Protein AF-A0A7W1EQG9-F1 (afdb_monomer_lite)

pLDDT: mean 94.76, std 3.15, range [83.88, 98.62]

Secondary structure (DSSP, 8-state):
-EEEEEESGGG-TTSTTTTTEEEEEEEESSTTS--SBSBPPPBTTBEEEPPTT--BSEEEEEETTSS-EEEEEEETTEEEE-S--EEEEETTEEEEEE-GGGGTT-SEEEEEEEEEE--TT--EEE--SSTTSS-SB--SEEE---EEEEESS-SS-TT-GGGEE-

Sequence (166 aa):
TLYLGYSGPDLATNAVDADQKWLFAYIDVDPGASTGAVESVTYRTQHAAMPTGFGAEFYARRKSDGSFSSFEAYANNAWTTAAPISFGQAGTFVELAIPRSVFGTATTIGVVTWMINEKDNFEGTFAGLYATNFTDGYAMTLPLTQYIRVDFESPRAPSDLAYRAP

Radius of gyration: 14.93 Å; chains: 1; bounding box: 40×32×35 Å

Structure (mmCIF, N/CA/C/O backbone):
data_AF-A0A7W1EQG9-F1
#
_entry.id   AF-A0A7W1EQG9-F1
#
loop_
_atom_site.group_PDB
_atom_site.id
_atom_site.type_symbol
_atom_site.label_atom_id
_atom_site.label_alt_id
_atom_site.label_comp_id
_atom_site.label_asym_id
_atom_site.label_entity_id
_atom_site.label_seq_id
_atom_site.pdbx_PDB_ins_code
_atom_site.Cartn_x
_atom_site.Cartn_y
_atom_site.Cartn_z
_atom_site.occupancy
_atom_site.B_iso_or_equiv
_atom_site.auth_seq_id
_atom_site.auth_comp_id
_atom_site.auth_asym_id
_atom_site.auth_atom_id
_atom_site.pdbx_PDB_model_num
ATOM 1 N N . THR A 1 1 ? -8.512 -10.910 10.637 1.00 94.19 1 THR A N 1
ATOM 2 C CA . THR A 1 1 ? -7.306 -10.711 9.814 1.00 94.19 1 THR A CA 1
ATOM 3 C C . THR A 1 1 ? -7.702 -9.919 8.597 1.00 94.19 1 THR A C 1
ATOM 5 O O . THR A 1 1 ? -8.779 -10.180 8.076 1.00 94.19 1 THR A O 1
ATOM 8 N N . LEU A 1 2 ? -6.892 -8.945 8.197 1.00 95.25 2 LEU A N 1
ATOM 9 C CA . LEU A 1 2 ? -7.005 -8.278 6.903 1.00 95.25 2 LEU A CA 1
ATOM 10 C C . LEU A 1 2 ? -6.188 -9.074 5.884 1.00 95.25 2 LEU A C 1
ATOM 12 O O . LEU A 1 2 ? -5.036 -9.403 6.167 1.00 95.25 2 LEU A O 1
ATOM 16 N N . TYR A 1 3 ? -6.777 -9.352 4.725 1.00 95.94 3 TYR A N 1
ATOM 17 C CA . TYR A 1 3 ? -6.084 -9.960 3.594 1.00 95.94 3 TYR A CA 1
ATOM 18 C C . TYR A 1 3 ? -5.979 -8.940 2.465 1.00 95.94 3 TYR A C 1
ATOM 20 O O . TYR A 1 3 ? -6.991 -8.361 2.071 1.00 95.94 3 TYR A O 1
ATOM 28 N N . LEU A 1 4 ? -4.766 -8.725 1.959 1.00 95.44 4 LEU A N 1
ATOM 29 C CA . LEU A 1 4 ? -4.509 -7.902 0.778 1.00 95.44 4 LEU A CA 1
ATOM 30 C C . LEU A 1 4 ? -3.936 -8.803 -0.311 1.00 95.44 4 LEU A C 1
ATOM 32 O O . LEU A 1 4 ? -2.861 -9.374 -0.136 1.00 95.44 4 LEU A O 1
ATOM 36 N N . GLY A 1 5 ? -4.670 -8.946 -1.411 1.00 94.25 5 GLY A N 1
ATOM 37 C CA . GLY A 1 5 ? -4.274 -9.767 -2.551 1.00 94.25 5 GLY A CA 1
ATOM 38 C C . GLY A 1 5 ? -3.843 -8.909 -3.733 1.00 94.25 5 GLY A C 1
ATOM 39 O O . GLY A 1 5 ? -4.506 -7.927 -4.061 1.00 94.25 5 GLY A O 1
ATOM 40 N N . TYR A 1 6 ? -2.757 -9.305 -4.387 1.00 94.56 6 TYR A N 1
ATOM 41 C CA . TYR A 1 6 ? -2.234 -8.673 -5.591 1.00 94.56 6 TYR A CA 1
ATOM 42 C C . TYR A 1 6 ? -1.957 -9.740 -6.648 1.00 94.56 6 TYR A C 1
ATOM 44 O O . TYR A 1 6 ? -1.333 -10.761 -6.362 1.00 94.56 6 TYR A O 1
ATOM 52 N N . SER A 1 7 ? -2.432 -9.519 -7.873 1.00 94.25 7 SER A N 1
ATOM 53 C CA . SER A 1 7 ? -2.254 -10.451 -8.989 1.00 94.25 7 SER A CA 1
ATOM 54 C C . SER A 1 7 ? -1.713 -9.732 -10.214 1.00 94.25 7 SER A C 1
ATOM 56 O O . SER A 1 7 ? -2.296 -8.738 -10.645 1.00 94.25 7 SER A O 1
ATOM 58 N N . GLY A 1 8 ? -0.662 -10.271 -10.822 1.00 92.75 8 GLY A N 1
ATOM 59 C CA . GLY A 1 8 ? -0.120 -9.742 -12.069 1.00 92.75 8 GLY A CA 1
ATOM 60 C C . GLY A 1 8 ? 1.195 -10.408 -12.473 1.00 92.75 8 GLY A C 1
ATOM 61 O O . GLY A 1 8 ? 1.895 -10.951 -11.616 1.00 92.75 8 GLY A O 1
ATOM 62 N N . PRO A 1 9 ? 1.557 -10.380 -13.767 1.00 93.19 9 PRO A N 1
ATOM 63 C CA . PRO A 1 9 ? 2.787 -11.002 -14.259 1.00 93.19 9 PRO A CA 1
ATOM 64 C C . PRO A 1 9 ? 4.050 -10.414 -13.611 1.00 93.19 9 PRO A C 1
ATOM 66 O O . PRO A 1 9 ? 5.035 -11.127 -13.443 1.00 93.19 9 PRO A O 1
ATOM 69 N N . ASP A 1 10 ? 4.011 -9.150 -13.185 1.00 91.19 10 ASP A N 1
ATOM 70 C CA . ASP A 1 10 ? 5.123 -8.479 -12.504 1.00 91.19 10 ASP A CA 1
ATOM 71 C C . ASP A 1 10 ? 5.443 -9.027 -11.111 1.00 91.19 10 ASP A C 1
ATOM 73 O O . ASP A 1 10 ? 6.541 -8.800 -10.612 1.00 91.19 10 ASP A O 1
ATOM 77 N N . LEU A 1 11 ? 4.518 -9.783 -10.514 1.00 91.94 11 LEU A N 1
ATOM 78 C CA . LEU A 1 11 ? 4.710 -10.476 -9.240 1.00 91.94 11 LEU A CA 1
ATOM 79 C C . LEU A 1 11 ? 5.281 -11.886 -9.419 1.00 91.94 11 LEU A C 1
ATOM 81 O O . LEU A 1 11 ? 5.437 -12.603 -8.434 1.00 91.94 11 LEU A O 1
ATOM 85 N N . ALA A 1 12 ? 5.545 -12.340 -10.648 1.00 87.44 12 ALA A N 1
ATOM 86 C CA . ALA A 1 12 ? 6.161 -13.644 -10.848 1.00 87.44 12 ALA A CA 1
ATOM 87 C C . ALA A 1 12 ? 7.597 -13.636 -10.299 1.00 87.44 12 ALA A C 1
ATOM 89 O O . ALA A 1 12 ? 8.395 -12.764 -10.641 1.00 87.44 12 ALA A O 1
ATOM 90 N N . THR A 1 13 ? 7.960 -14.641 -9.497 1.00 86.19 13 THR A N 1
ATOM 91 C CA . THR A 1 13 ? 9.315 -14.751 -8.917 1.00 86.19 13 THR A CA 1
ATOM 92 C C . THR A 1 13 ? 10.412 -14.920 -9.968 1.00 86.19 13 THR A C 1
ATOM 94 O O . THR A 1 13 ? 11.576 -14.650 -9.697 1.00 86.19 13 THR A O 1
ATOM 97 N N . ASN A 1 14 ? 10.050 -15.375 -11.168 1.00 86.56 14 ASN A N 1
ATOM 98 C CA . ASN A 1 14 ? 10.940 -15.552 -12.311 1.00 86.56 14 ASN A CA 1
ATOM 99 C C . ASN A 1 14 ? 10.822 -14.424 -13.350 1.00 86.56 14 ASN A C 1
ATOM 101 O O . ASN A 1 14 ? 11.374 -14.552 -14.445 1.00 86.56 14 ASN A O 1
ATOM 105 N N . ALA A 1 15 ? 10.083 -13.350 -13.049 1.00 83.88 15 ALA A N 1
ATOM 106 C CA . ALA A 1 15 ? 10.053 -12.179 -13.909 1.00 83.88 15 ALA A CA 1
ATOM 107 C C . ALA A 1 15 ? 11.451 -11.550 -14.004 1.00 83.88 15 ALA A C 1
ATOM 109 O O . ALA A 1 15 ? 12.266 -11.632 -13.084 1.00 83.88 15 ALA A O 1
ATOM 110 N N . VAL A 1 16 ? 11.714 -10.878 -15.123 1.00 84.25 16 VAL A N 1
ATOM 111 C CA . VAL A 1 16 ? 12.920 -10.059 -15.268 1.00 84.25 16 VAL A CA 1
ATOM 112 C C . VAL A 1 16 ? 12.895 -8.968 -14.192 1.00 84.25 16 VAL A C 1
ATOM 114 O O . VAL A 1 16 ? 11.869 -8.306 -14.008 1.00 84.25 16 VAL A O 1
ATOM 117 N N . ASP A 1 17 ? 14.018 -8.816 -13.485 1.00 90.81 17 ASP A N 1
ATOM 118 C CA . ASP A 1 17 ? 14.209 -7.855 -12.393 1.00 90.81 17 ASP A CA 1
ATOM 119 C C . ASP A 1 17 ? 13.250 -8.059 -11.196 1.00 90.81 17 ASP A C 1
ATOM 121 O O . ASP A 1 17 ? 12.874 -7.101 -10.521 1.00 90.81 17 ASP A O 1
ATOM 125 N N . ALA A 1 18 ? 12.808 -9.295 -10.920 1.00 92.50 18 ALA A N 1
ATOM 126 C CA . ALA A 1 18 ? 11.921 -9.593 -9.783 1.00 92.50 18 ALA A CA 1
ATOM 127 C C . ALA A 1 18 ? 12.509 -9.173 -8.416 1.00 92.50 18 ALA A C 1
ATOM 129 O O . ALA A 1 18 ? 11.761 -8.867 -7.485 1.00 92.50 18 ALA A O 1
ATOM 130 N N . ASP A 1 19 ? 13.835 -9.107 -8.311 1.00 94.88 19 ASP A N 1
ATOM 131 C CA . ASP A 1 19 ? 14.588 -8.609 -7.158 1.00 94.88 19 ASP A CA 1
ATOM 132 C C . ASP A 1 19 ? 14.612 -7.072 -7.059 1.00 94.88 19 ASP A C 1
ATOM 134 O O . ASP A 1 19 ? 15.043 -6.533 -6.043 1.00 94.88 19 ASP A O 1
ATOM 138 N N . GLN A 1 20 ? 14.147 -6.361 -8.087 1.00 95.44 20 GLN A N 1
ATOM 139 C CA . GLN A 1 20 ? 14.050 -4.895 -8.150 1.00 95.44 20 GLN A CA 1
ATOM 140 C C . GLN A 1 20 ? 12.592 -4.405 -8.143 1.00 95.44 20 GLN A C 1
ATOM 142 O O . GLN A 1 20 ? 12.335 -3.201 -8.097 1.00 95.44 20 GLN A O 1
ATOM 147 N N . LYS A 1 21 ? 11.620 -5.326 -8.207 1.00 95.44 21 LYS A N 1
ATOM 148 C CA . LYS A 1 21 ? 10.187 -5.018 -8.187 1.00 95.44 21 LYS A CA 1
ATOM 149 C C . LYS A 1 21 ? 9.613 -5.196 -6.796 1.00 95.44 21 LYS A C 1
ATOM 151 O O . LYS A 1 21 ? 9.597 -6.303 -6.254 1.00 95.44 21 LYS A O 1
ATOM 156 N N . TRP A 1 22 ? 9.062 -4.124 -6.262 1.00 96.31 22 TRP A N 1
ATOM 157 C CA . TRP A 1 22 ? 8.494 -4.060 -4.930 1.00 96.31 22 TRP A CA 1
ATOM 158 C C . TRP A 1 22 ? 6.978 -3.949 -4.979 1.00 96.31 22 TRP A C 1
ATOM 160 O O . TRP A 1 22 ? 6.444 -3.186 -5.776 1.00 96.31 22 TRP A O 1
ATOM 170 N N . LEU A 1 23 ? 6.303 -4.671 -4.089 1.00 97.06 23 LEU A N 1
ATOM 171 C CA . LEU A 1 23 ? 4.913 -4.441 -3.712 1.00 97.06 23 LEU A CA 1
ATOM 172 C C . LEU A 1 23 ? 4.883 -3.678 -2.389 1.00 97.06 23 LEU A C 1
ATOM 174 O O . LEU A 1 23 ? 5.552 -4.077 -1.430 1.00 97.06 23 LEU A O 1
ATOM 178 N N . PHE A 1 24 ? 4.063 -2.633 -2.328 1.00 97.56 24 PHE A N 1
ATOM 179 C CA . PHE A 1 24 ? 3.836 -1.842 -1.125 1.00 97.56 24 PHE A CA 1
ATOM 180 C C . PHE A 1 24 ? 2.378 -1.874 -0.695 1.00 97.56 24 PHE A C 1
ATOM 182 O O . PHE A 1 24 ? 1.472 -1.828 -1.527 1.00 97.56 24 PHE A O 1
ATOM 189 N N . ALA A 1 25 ? 2.169 -1.890 0.619 1.00 97.94 25 ALA A N 1
ATOM 190 C CA . ALA A 1 25 ? 0.892 -1.590 1.241 1.00 97.94 25 ALA A CA 1
ATOM 191 C C . ALA A 1 25 ? 1.117 -0.646 2.423 1.00 97.94 25 ALA A C 1
ATOM 193 O O . ALA A 1 25 ? 1.817 -1.003 3.369 1.00 97.94 25 ALA A O 1
ATOM 194 N N . TYR A 1 26 ? 0.521 0.541 2.370 1.00 98.38 26 TYR A N 1
ATOM 195 C CA . TYR A 1 26 ? 0.466 1.460 3.504 1.00 98.38 26 TYR A CA 1
ATOM 196 C C . TYR A 1 26 ? -0.936 1.441 4.093 1.00 98.38 26 TYR A C 1
ATOM 198 O O . TYR A 1 26 ? -1.923 1.318 3.360 1.00 98.38 26 TYR A O 1
ATOM 206 N N . ILE A 1 27 ? -1.009 1.521 5.417 1.00 98.44 27 ILE A N 1
ATOM 207 C CA . ILE A 1 27 ? -2.247 1.407 6.179 1.00 98.44 27 ILE A CA 1
ATOM 208 C C . ILE A 1 27 ? -2.335 2.589 7.134 1.00 98.44 27 ILE A C 1
ATOM 210 O O . ILE A 1 27 ? -1.386 2.856 7.870 1.00 98.44 27 ILE A O 1
ATOM 214 N N . ASP A 1 28 ? -3.493 3.230 7.103 1.00 98.38 28 ASP A N 1
ATOM 215 C CA . ASP A 1 28 ? -3.914 4.302 7.996 1.00 98.38 28 ASP A CA 1
ATOM 216 C C . ASP A 1 28 ? -4.928 3.714 8.995 1.00 98.38 28 ASP A C 1
ATOM 218 O O . ASP A 1 28 ? -5.919 3.115 8.572 1.00 98.38 28 ASP A O 1
ATOM 222 N N . VAL A 1 29 ? -4.693 3.793 10.304 1.00 97.88 29 VAL A N 1
ATOM 223 C CA . VAL A 1 29 ? -5.610 3.253 11.327 1.00 97.88 29 VAL A CA 1
ATOM 224 C C . VAL A 1 29 ? -6.644 4.255 11.831 1.00 97.88 29 VAL A C 1
ATOM 226 O O . VAL A 1 29 ? -7.548 3.861 12.574 1.00 97.88 29 VAL A O 1
ATOM 229 N N . ASP A 1 30 ? -6.548 5.517 11.423 1.00 97.00 30 ASP A N 1
ATOM 230 C CA . ASP A 1 30 ? -7.487 6.585 11.743 1.00 97.00 30 ASP A CA 1
ATOM 231 C C . ASP A 1 30 ? -7.808 7.486 10.528 1.00 97.00 30 ASP A C 1
ATOM 233 O O . ASP A 1 30 ? -7.716 8.719 10.602 1.00 97.00 30 ASP A O 1
ATOM 237 N N . PRO A 1 31 ? -8.296 6.899 9.411 1.00 96.56 31 PRO A N 1
ATOM 238 C CA . PRO A 1 31 ? -8.406 7.596 8.137 1.00 96.56 31 PRO A CA 1
ATOM 239 C C . PRO A 1 31 ? -9.254 8.862 8.238 1.00 96.56 31 PRO A C 1
ATOM 241 O O . PRO A 1 31 ? -10.412 8.843 8.664 1.00 96.56 31 PRO A O 1
ATOM 244 N N . GLY A 1 32 ? -8.680 9.966 7.769 1.00 94.44 32 GLY A N 1
ATOM 245 C CA . GLY A 1 32 ? -9.216 11.321 7.863 1.00 94.44 32 GLY A CA 1
ATOM 246 C C . GLY A 1 32 ? -8.533 12.195 8.918 1.00 94.44 32 GLY A C 1
ATOM 247 O O . GLY A 1 32 ? -8.746 13.408 8.894 1.00 94.44 32 GLY A O 1
ATOM 248 N N . ALA A 1 33 ? -7.722 11.621 9.813 1.00 93.19 33 ALA A N 1
ATOM 249 C CA . ALA A 1 33 ? -6.990 12.370 10.835 1.00 93.19 33 ALA A CA 1
ATOM 250 C C . ALA A 1 33 ? -5.567 12.772 10.402 1.00 93.19 33 ALA A C 1
ATOM 252 O O . ALA A 1 33 ? -5.043 13.765 10.909 1.00 93.19 33 ALA A O 1
ATOM 253 N N . SER A 1 34 ? -4.971 12.050 9.442 1.00 87.38 34 SER A N 1
ATOM 254 C CA . SER A 1 34 ? -3.605 12.274 8.939 1.00 87.38 34 SER A CA 1
ATOM 255 C C . SER A 1 34 ? -2.537 12.266 10.046 1.00 87.38 34 SER A C 1
ATOM 257 O O . SER A 1 34 ? -1.683 13.157 10.082 1.00 87.38 34 SER A O 1
ATOM 259 N N . THR A 1 35 ? -2.593 11.307 10.979 1.00 94.12 35 THR A N 1
ATOM 260 C CA . THR A 1 35 ? -1.679 11.280 12.139 1.00 94.12 35 THR A CA 1
ATOM 261 C C . THR A 1 35 ? -0.350 10.563 11.872 1.00 94.12 35 THR A C 1
ATOM 263 O O . THR A 1 35 ? 0.647 10.858 12.539 1.00 94.12 35 THR A O 1
ATOM 266 N N . GLY A 1 36 ? -0.305 9.677 10.876 1.00 97.44 36 GLY A N 1
ATOM 267 C CA . GLY A 1 36 ? 0.891 8.962 10.441 1.00 97.44 36 GLY A CA 1
ATOM 268 C C . GLY A 1 36 ? 1.754 9.677 9.397 1.00 97.44 36 GLY A C 1
ATOM 269 O O . GLY A 1 36 ? 1.781 10.903 9.270 1.00 97.44 36 GLY A O 1
ATOM 270 N N . ALA A 1 37 ? 2.515 8.889 8.639 1.00 98.25 37 ALA A N 1
ATOM 271 C CA . ALA A 1 37 ? 3.384 9.397 7.585 1.00 98.25 37 ALA A CA 1
ATOM 272 C C . ALA A 1 37 ? 2.568 9.862 6.371 1.00 98.25 37 ALA A C 1
ATOM 274 O O . ALA A 1 37 ? 1.786 9.098 5.808 1.00 98.25 37 ALA A O 1
ATOM 275 N N . VAL A 1 38 ? 2.803 11.098 5.930 1.00 97.62 38 VAL A N 1
ATOM 276 C CA . VAL A 1 38 ? 2.165 11.689 4.736 1.00 97.62 38 VAL A CA 1
ATOM 277 C C . VAL A 1 38 ? 2.976 11.478 3.451 1.00 97.62 38 VAL A C 1
ATOM 279 O O . VAL A 1 38 ? 2.539 11.848 2.364 1.00 97.62 38 VAL A O 1
ATOM 282 N N . GLU A 1 39 ? 4.141 10.840 3.569 1.00 97.50 39 GLU A N 1
ATOM 283 C CA . GLU A 1 39 ? 4.995 10.425 2.458 1.00 97.50 39 GLU A CA 1
ATOM 284 C C . GLU A 1 39 ? 5.437 8.968 2.644 1.00 97.50 39 GLU A C 1
ATOM 286 O O . GLU A 1 39 ? 5.581 8.475 3.768 1.00 97.50 39 GLU A O 1
ATOM 291 N N . SER A 1 40 ? 5.656 8.263 1.534 1.00 97.50 40 SER A N 1
ATOM 292 C CA . SER A 1 40 ? 6.198 6.905 1.559 1.00 97.50 40 SER A CA 1
ATOM 293 C C . SER A 1 40 ? 7.696 6.912 1.854 1.00 97.50 40 SER A C 1
ATOM 295 O O . SER A 1 40 ? 8.393 7.914 1.702 1.00 97.50 40 SER A O 1
ATOM 297 N N . VAL A 1 41 ? 8.229 5.736 2.175 1.00 96.94 41 VAL A N 1
ATOM 298 C CA . VAL A 1 41 ? 9.678 5.512 2.138 1.00 96.94 41 VAL A CA 1
ATOM 299 C C . VAL A 1 41 ? 10.172 5.738 0.707 1.00 96.94 41 VAL A C 1
ATOM 301 O O . VAL A 1 41 ? 9.494 5.359 -0.253 1.00 96.94 41 VAL A O 1
ATOM 304 N N . THR A 1 42 ? 11.346 6.352 0.567 1.00 95.44 42 THR A N 1
ATOM 305 C CA . THR A 1 42 ? 12.006 6.526 -0.727 1.00 95.44 42 THR A CA 1
ATOM 306 C C . THR A 1 42 ? 12.654 5.223 -1.189 1.00 95.44 42 THR A C 1
ATOM 308 O O . THR A 1 42 ? 13.477 4.639 -0.484 1.00 95.44 42 THR A O 1
ATOM 311 N N . TYR A 1 43 ? 12.323 4.810 -2.408 1.00 94.19 43 TYR A N 1
ATOM 312 C CA . TYR A 1 43 ? 12.974 3.731 -3.141 1.00 94.19 43 TYR A CA 1
ATOM 313 C C . TYR A 1 43 ? 13.773 4.336 -4.267 1.00 94.19 43 TYR A C 1
ATOM 315 O O . TYR A 1 43 ? 13.222 4.816 -5.259 1.00 94.19 43 TYR A O 1
ATOM 323 N N . ARG A 1 44 ? 15.090 4.336 -4.071 1.00 92.50 44 ARG A N 1
ATOM 324 C CA . ARG A 1 44 ? 16.041 4.998 -4.951 1.00 92.50 44 ARG A CA 1
ATOM 325 C C . ARG A 1 44 ? 15.731 6.490 -5.114 1.00 92.50 44 ARG A C 1
ATOM 327 O O . ARG A 1 44 ? 16.101 7.250 -4.227 1.00 92.50 44 ARG A O 1
ATOM 334 N N . THR A 1 45 ? 15.080 6.915 -6.199 1.00 93.06 45 THR A N 1
ATOM 335 C CA . THR A 1 45 ? 14.684 8.321 -6.407 1.00 93.06 45 THR A CA 1
ATOM 336 C C . THR A 1 45 ? 13.186 8.576 -6.242 1.00 93.06 45 THR A C 1
ATOM 338 O O . THR A 1 45 ? 12.763 9.731 -6.250 1.00 93.06 45 THR A O 1
ATOM 341 N N . GLN A 1 46 ? 12.387 7.520 -6.073 1.00 94.12 46 GLN A N 1
ATOM 342 C CA . GLN A 1 46 ? 10.930 7.589 -6.086 1.00 94.12 46 GLN A CA 1
ATOM 343 C C . GLN A 1 46 ? 10.350 7.465 -4.674 1.00 94.12 46 GLN A C 1
ATOM 345 O O . GLN A 1 46 ? 10.754 6.610 -3.886 1.00 94.12 46 GLN A O 1
ATOM 350 N N . HIS A 1 47 ? 9.367 8.297 -4.361 1.00 95.62 47 HIS A N 1
ATOM 351 C CA . HIS A 1 47 ? 8.494 8.178 -3.191 1.00 95.62 47 HIS A CA 1
ATOM 352 C C . HIS A 1 47 ? 7.080 8.618 -3.581 1.00 95.62 47 HIS A C 1
ATOM 354 O O . HIS A 1 47 ? 6.882 9.199 -4.647 1.00 95.62 47 HIS A O 1
ATOM 360 N N . ALA A 1 48 ? 6.096 8.355 -2.730 1.00 97.00 48 ALA A N 1
ATOM 361 C CA . ALA A 1 48 ? 4.724 8.795 -2.916 1.00 97.00 48 ALA A CA 1
ATOM 362 C C . ALA A 1 48 ? 4.337 9.851 -1.882 1.00 97.00 48 ALA A C 1
ATOM 364 O O . ALA A 1 48 ? 4.667 9.711 -0.706 1.00 97.00 48 ALA A O 1
ATOM 365 N N . ALA A 1 49 ? 3.593 10.864 -2.320 1.00 97.44 49 ALA A N 1
ATOM 366 C CA . ALA A 1 49 ? 2.783 11.686 -1.433 1.00 97.44 49 ALA A CA 1
ATOM 367 C C . ALA A 1 49 ? 1.461 10.948 -1.185 1.00 97.44 49 ALA A C 1
ATOM 369 O O . ALA A 1 49 ? 0.832 10.477 -2.138 1.00 97.44 49 ALA A O 1
ATOM 370 N N . MET A 1 50 ? 1.068 10.810 0.081 1.00 97.19 50 MET A N 1
ATOM 371 C CA . MET A 1 50 ? -0.159 10.104 0.451 1.00 97.19 50 MET A CA 1
ATOM 372 C C . MET A 1 50 ? -1.412 10.905 0.052 1.00 97.19 50 MET A C 1
ATOM 374 O O . MET A 1 50 ? -1.345 12.136 -0.036 1.00 97.19 50 MET A O 1
ATOM 378 N N . PRO A 1 51 ? -2.561 10.237 -0.179 1.00 96.62 51 PRO A N 1
ATOM 379 C CA . PRO A 1 51 ? -3.823 10.917 -0.472 1.00 96.62 51 PRO A CA 1
ATOM 380 C C . PRO A 1 51 ? -4.276 11.868 0.644 1.00 96.62 51 PRO A C 1
ATOM 382 O O . PRO A 1 51 ? -3.794 11.823 1.779 1.00 96.62 51 PRO A O 1
ATOM 385 N N . THR A 1 52 ? -5.245 12.733 0.345 1.00 95.56 52 THR A N 1
ATOM 386 C CA . THR A 1 52 ? -5.692 13.733 1.323 1.00 95.56 52 THR A CA 1
ATOM 387 C C . THR A 1 52 ? -6.445 13.064 2.468 1.00 95.56 52 THR A C 1
ATOM 389 O O . THR A 1 52 ? -7.424 12.356 2.266 1.00 95.56 52 THR A O 1
ATOM 392 N N . GLY A 1 53 ? -6.038 13.344 3.705 1.00 95.88 53 GLY A N 1
ATOM 393 C CA . GLY A 1 53 ? -6.647 12.701 4.869 1.00 95.88 53 GLY A CA 1
ATOM 394 C C . GLY A 1 53 ? -6.122 11.288 5.122 1.00 95.88 53 GLY A C 1
ATOM 395 O O . GLY A 1 53 ? -6.746 10.574 5.897 1.00 95.88 53 GLY A O 1
ATOM 396 N N . PHE A 1 54 ? -5.034 10.881 4.462 1.00 98.06 54 PHE A N 1
ATOM 397 C CA . PHE A 1 54 ? -4.344 9.626 4.728 1.00 98.06 54 PHE A CA 1
ATOM 398 C C . PHE A 1 54 ? -3.015 9.892 5.446 1.00 98.06 54 PHE A C 1
ATOM 400 O O . PHE A 1 54 ? -2.153 10.601 4.922 1.00 98.06 54 PHE A O 1
ATOM 407 N N . GLY A 1 55 ? -2.835 9.307 6.627 1.00 98.19 55 GLY A N 1
ATOM 408 C CA . GLY A 1 55 ? -1.557 9.231 7.331 1.00 98.19 55 GLY A CA 1
ATOM 409 C C . GLY A 1 55 ? -1.210 7.769 7.559 1.00 98.19 55 GLY A C 1
ATOM 410 O O . GLY A 1 55 ? -2.008 7.031 8.104 1.00 98.19 55 GLY A O 1
ATOM 411 N N . ALA A 1 56 ? -0.051 7.303 7.100 1.00 98.50 56 ALA A N 1
ATOM 412 C CA . ALA A 1 56 ? 0.287 5.892 7.246 1.00 98.50 56 ALA A CA 1
ATOM 413 C C . ALA A 1 56 ? 0.912 5.594 8.616 1.00 98.50 56 ALA A C 1
ATOM 415 O O . ALA A 1 56 ? 2.021 6.055 8.897 1.00 98.50 56 ALA A O 1
ATOM 416 N N . GLU A 1 57 ? 0.272 4.757 9.431 1.00 98.44 57 GLU A N 1
ATOM 417 C CA . GLU A 1 57 ? 0.864 4.223 10.666 1.00 98.44 57 GLU A CA 1
ATOM 418 C C . GLU A 1 57 ? 1.534 2.872 10.447 1.00 98.44 57 GLU A C 1
ATOM 420 O O . GLU A 1 57 ? 2.413 2.503 11.223 1.00 98.44 57 GLU A O 1
ATOM 425 N N . PHE A 1 58 ? 1.164 2.133 9.399 1.00 98.62 58 PHE A N 1
ATOM 426 C CA . PHE A 1 58 ? 1.817 0.871 9.064 1.00 98.62 58 PHE A CA 1
ATOM 427 C C . PHE A 1 58 ? 2.215 0.786 7.600 1.00 98.62 58 PHE A C 1
ATOM 429 O O . PHE A 1 58 ? 1.560 1.323 6.707 1.00 98.62 58 PHE A O 1
ATOM 436 N N . TYR A 1 59 ? 3.290 0.044 7.366 1.00 98.38 59 TYR A N 1
ATOM 437 C CA . TYR A 1 59 ? 3.869 -0.155 6.055 1.00 98.38 59 TYR A CA 1
ATOM 438 C C . TYR A 1 59 ? 4.342 -1.597 5.883 1.00 98.38 59 TYR A C 1
ATOM 440 O O . TYR A 1 59 ? 5.223 -2.069 6.598 1.00 98.38 59 TYR A O 1
ATOM 448 N N . ALA A 1 60 ? 3.770 -2.300 4.909 1.00 98.38 60 ALA A N 1
ATOM 449 C CA . ALA A 1 60 ? 4.255 -3.584 4.436 1.00 98.38 60 ALA A CA 1
ATOM 450 C C . ALA A 1 60 ? 4.966 -3.426 3.091 1.00 98.38 60 ALA A C 1
ATOM 452 O O . ALA A 1 60 ? 4.476 -2.749 2.182 1.00 98.38 60 ALA A O 1
ATOM 453 N N . ARG A 1 61 ? 6.083 -4.132 2.934 1.00 97.50 61 ARG A N 1
ATOM 454 C CA . ARG A 1 61 ? 6.807 -4.218 1.665 1.00 97.50 61 ARG A CA 1
ATOM 455 C C . ARG A 1 61 ? 7.304 -5.615 1.397 1.00 97.50 61 ARG A C 1
ATOM 457 O O . ARG A 1 61 ? 7.664 -6.336 2.327 1.00 97.50 61 ARG A O 1
ATOM 464 N N . ARG A 1 62 ? 7.375 -5.970 0.119 1.00 96.81 62 ARG A N 1
ATOM 465 C CA . ARG A 1 62 ? 7.940 -7.240 -0.335 1.00 96.81 62 ARG A CA 1
ATOM 466 C C . ARG A 1 62 ? 8.536 -7.102 -1.731 1.00 96.81 62 ARG A C 1
ATOM 468 O O . ARG A 1 62 ? 7.908 -6.500 -2.598 1.00 96.81 62 ARG A O 1
ATOM 475 N N . LYS A 1 63 ? 9.710 -7.697 -1.951 1.00 96.12 63 LYS A N 1
ATOM 476 C CA . LYS A 1 63 ? 10.256 -7.909 -3.298 1.00 96.12 63 LYS A CA 1
ATOM 477 C C . LYS A 1 63 ? 9.532 -9.059 -3.992 1.00 96.12 63 LYS A C 1
ATOM 479 O O . LYS A 1 63 ? 9.160 -10.039 -3.346 1.00 96.12 63 LYS A O 1
ATOM 484 N N . SER A 1 64 ? 9.347 -8.953 -5.301 1.00 95.38 64 SER A N 1
ATOM 485 C CA . SER A 1 64 ? 8.565 -9.916 -6.091 1.00 95.38 64 SER A CA 1
ATOM 486 C C . SER A 1 64 ? 9.222 -11.300 -6.155 1.00 95.38 64 SER A C 1
ATOM 488 O O . SER A 1 64 ? 8.521 -12.309 -6.236 1.00 95.38 64 SER A O 1
ATOM 490 N N . ASP A 1 65 ? 10.550 -11.361 -6.033 1.00 94.19 65 ASP A N 1
ATOM 491 C CA . ASP A 1 65 ? 11.331 -12.598 -5.879 1.00 94.19 65 ASP A CA 1
ATOM 492 C C . ASP A 1 65 ? 11.217 -13.245 -4.480 1.00 94.19 65 ASP A C 1
ATOM 494 O O . ASP A 1 65 ? 11.646 -14.380 -4.275 1.00 94.19 65 ASP A O 1
ATOM 498 N N . GLY A 1 66 ? 10.634 -12.537 -3.508 1.00 94.06 66 GLY A N 1
ATOM 499 C CA . GLY A 1 66 ? 10.484 -12.977 -2.126 1.00 94.06 66 GLY A CA 1
ATOM 500 C C . GLY A 1 66 ? 11.748 -12.909 -1.267 1.00 94.06 66 GLY A C 1
ATOM 501 O O . GLY A 1 66 ? 11.692 -13.340 -0.115 1.00 94.06 66 GLY A O 1
ATOM 502 N N . SER A 1 67 ? 12.854 -12.359 -1.776 1.00 95.00 67 SER A N 1
ATOM 503 C CA . SER A 1 67 ? 14.130 -12.248 -1.049 1.00 95.00 67 SER A CA 1
ATOM 504 C C . SER A 1 67 ? 14.066 -11.288 0.140 1.00 95.00 67 SER A C 1
ATOM 506 O O . SER A 1 67 ? 14.860 -11.395 1.075 1.00 95.00 67 SER A O 1
ATOM 508 N N . PHE A 1 68 ? 13.105 -10.363 0.124 1.00 96.00 68 PHE A N 1
ATOM 509 C CA . PHE A 1 68 ? 12.898 -9.393 1.185 1.00 96.00 68 PHE A CA 1
ATOM 510 C C . PHE A 1 68 ? 11.411 -9.166 1.446 1.00 96.00 68 PHE A C 1
ATOM 512 O O . PHE A 1 68 ? 10.613 -9.007 0.519 1.00 96.00 68 PHE A O 1
ATOM 519 N N . SER A 1 69 ? 11.060 -9.055 2.725 1.00 97.25 69 SER A N 1
ATOM 520 C CA . SER A 1 69 ? 9.796 -8.477 3.171 1.00 97.25 69 SER A CA 1
ATOM 521 C C . SER A 1 69 ? 9.946 -7.856 4.553 1.00 97.25 69 SER A C 1
ATOM 523 O O . SER A 1 69 ? 10.666 -8.403 5.389 1.00 97.25 69 SER A O 1
ATOM 525 N N . SER A 1 70 ? 9.229 -6.768 4.821 1.00 98.00 70 SER A N 1
ATOM 526 C CA . SER A 1 70 ? 9.106 -6.218 6.172 1.00 98.00 70 SER A CA 1
ATOM 527 C C . SER A 1 70 ? 7.699 -5.696 6.437 1.00 98.00 70 SER A C 1
ATOM 529 O O . SER A 1 70 ? 6.907 -5.476 5.515 1.00 98.00 70 SER A O 1
ATOM 531 N N . PHE A 1 71 ? 7.403 -5.539 7.724 1.00 98.50 71 PHE A N 1
ATOM 532 C CA . PHE A 1 71 ? 6.241 -4.827 8.219 1.00 98.50 71 PHE A CA 1
ATOM 533 C C . PHE A 1 71 ? 6.703 -3.868 9.307 1.00 98.50 71 PHE A C 1
ATOM 535 O O . PHE A 1 71 ? 7.371 -4.272 10.263 1.00 98.50 71 PHE A O 1
ATOM 542 N N . GLU A 1 72 ? 6.406 -2.595 9.115 1.00 98.62 72 GLU A N 1
ATOM 543 C CA . GLU A 1 72 ? 6.925 -1.493 9.910 1.00 98.62 72 GLU A CA 1
ATOM 544 C C . GLU A 1 72 ? 5.772 -0.635 10.424 1.00 98.62 72 GLU A C 1
ATOM 546 O O . GLU A 1 72 ? 4.722 -0.541 9.788 1.00 98.62 72 GLU A O 1
ATOM 551 N N . ALA A 1 73 ? 5.976 -0.030 11.590 1.00 98.38 73 ALA A N 1
ATOM 552 C CA . ALA A 1 73 ? 5.082 0.944 12.190 1.00 98.38 73 ALA A CA 1
ATOM 553 C C . ALA A 1 73 ? 5.756 2.317 12.206 1.00 98.38 73 ALA A C 1
ATOM 555 O O . ALA A 1 73 ? 6.956 2.425 12.493 1.00 98.38 73 ALA A O 1
ATOM 556 N N . TYR A 1 74 ? 4.979 3.353 11.915 1.00 98.44 74 TYR A N 1
ATOM 557 C CA . TYR A 1 74 ? 5.408 4.737 11.986 1.00 98.44 74 TYR A CA 1
ATOM 558 C C . TYR A 1 74 ? 5.129 5.303 13.374 1.00 98.44 74 TYR A C 1
ATOM 560 O O . TYR A 1 74 ? 3.991 5.333 13.836 1.00 98.44 74 TYR A O 1
ATOM 568 N N . ALA A 1 75 ? 6.174 5.767 14.048 1.00 96.06 75 ALA A N 1
ATOM 569 C CA . ALA A 1 75 ? 6.059 6.479 15.312 1.00 96.06 75 ALA A CA 1
ATOM 570 C C . ALA A 1 75 ? 7.263 7.403 15.486 1.00 96.06 75 ALA A C 1
ATOM 572 O O . ALA A 1 75 ? 8.373 7.073 15.073 1.00 96.06 75 ALA A O 1
ATOM 573 N N . ASN A 1 76 ? 7.062 8.556 16.128 1.00 95.94 76 ASN A N 1
ATOM 574 C CA . ASN A 1 76 ? 8.136 9.521 16.396 1.00 95.94 76 ASN A CA 1
ATOM 575 C C . ASN A 1 76 ? 8.923 9.918 15.131 1.00 95.94 76 ASN A C 1
ATOM 577 O O . ASN A 1 76 ? 10.145 10.043 15.167 1.00 95.94 76 ASN A O 1
ATOM 581 N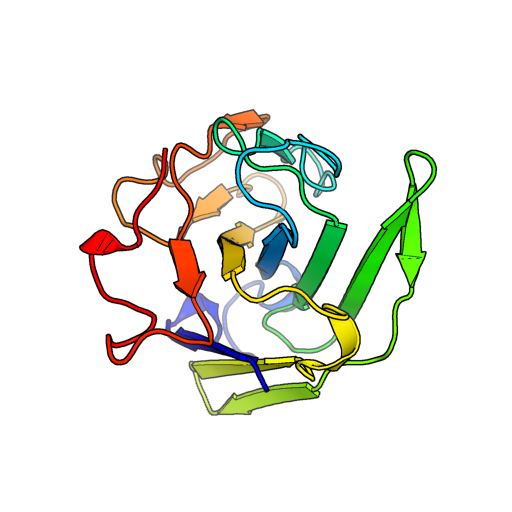 N . ASN A 1 77 ? 8.210 10.101 14.014 1.00 95.50 77 ASN A N 1
ATOM 582 C CA . ASN A 1 77 ? 8.783 10.468 12.719 1.00 95.50 77 ASN A CA 1
ATOM 583 C C . ASN A 1 77 ? 9.800 9.449 12.161 1.00 95.50 77 ASN A C 1
ATOM 585 O O . ASN A 1 77 ? 10.755 9.819 11.476 1.00 95.50 77 ASN A O 1
ATOM 589 N N . ALA A 1 78 ? 9.620 8.165 12.484 1.00 96.81 78 ALA A N 1
ATOM 590 C CA . ALA A 1 78 ? 10.471 7.079 12.022 1.00 96.81 78 ALA A CA 1
ATOM 591 C C . ALA A 1 78 ? 9.666 5.797 11.778 1.00 96.81 78 ALA A C 1
ATOM 593 O O . ALA A 1 78 ? 8.709 5.495 12.493 1.00 96.81 78 ALA A O 1
ATOM 594 N N . TRP A 1 79 ? 10.108 5.016 10.793 1.00 98.19 79 TRP A N 1
ATOM 595 C CA . TRP A 1 79 ? 9.634 3.654 10.568 1.00 98.19 79 TRP A CA 1
ATOM 596 C C . TRP A 1 79 ? 10.457 2.677 11.404 1.00 98.19 79 TRP A C 1
ATOM 598 O O . TRP A 1 79 ? 11.689 2.708 11.387 1.00 98.19 79 TRP A O 1
ATOM 608 N N . THR A 1 80 ? 9.780 1.809 12.149 1.00 98.00 80 THR A N 1
ATOM 609 C CA . THR A 1 80 ? 10.414 0.788 12.994 1.00 98.00 80 THR A CA 1
ATOM 610 C C . THR A 1 80 ? 9.757 -0.566 12.781 1.00 98.00 80 THR A C 1
ATOM 612 O O . THR A 1 80 ? 8.581 -0.639 12.439 1.00 98.00 80 THR A O 1
ATOM 615 N N . THR A 1 81 ? 10.505 -1.653 12.974 1.00 98.00 81 THR A N 1
ATOM 616 C CA . THR A 1 81 ? 9.978 -3.013 12.804 1.00 98.00 81 THR A CA 1
ATOM 617 C C . THR A 1 81 ? 8.768 -3.254 13.706 1.00 98.00 81 THR A C 1
ATOM 619 O O . THR A 1 81 ? 8.850 -3.090 14.923 1.00 98.00 81 THR A O 1
ATOM 622 N N . ALA A 1 82 ? 7.662 -3.692 13.107 1.00 96.69 82 ALA A N 1
ATOM 623 C CA . ALA A 1 82 ? 6.434 -4.060 13.798 1.00 96.69 82 ALA A CA 1
ATOM 624 C C . ALA A 1 82 ? 6.314 -5.586 13.967 1.00 96.69 82 ALA A C 1
ATOM 626 O O . ALA A 1 82 ? 7.195 -6.357 13.575 1.00 96.69 82 ALA A O 1
ATOM 627 N N . ALA A 1 83 ? 5.213 -6.038 14.575 1.00 93.00 83 ALA A N 1
ATOM 628 C CA . ALA A 1 83 ? 4.918 -7.463 14.703 1.00 93.00 83 ALA A CA 1
ATOM 629 C C . ALA A 1 83 ? 4.844 -8.129 13.314 1.00 93.00 83 ALA A C 1
ATOM 631 O O . ALA A 1 83 ? 4.213 -7.576 12.415 1.00 93.00 83 ALA A O 1
ATOM 632 N N . PRO A 1 84 ? 5.450 -9.311 13.112 1.00 93.06 84 PRO A N 1
ATOM 633 C CA . PRO A 1 84 ? 5.514 -9.924 11.793 1.00 93.06 84 PRO A CA 1
ATOM 634 C C . PRO A 1 84 ? 4.119 -10.257 11.249 1.00 93.06 84 PRO A C 1
ATOM 636 O O . PRO A 1 84 ? 3.229 -10.698 11.978 1.00 93.06 84 PRO A O 1
ATOM 639 N N . ILE A 1 85 ? 3.966 -10.093 9.937 1.00 96.38 85 ILE A N 1
ATOM 640 C CA . ILE A 1 85 ? 2.784 -10.499 9.169 1.00 96.38 85 ILE A CA 1
ATOM 641 C C . ILE A 1 85 ? 3.148 -11.669 8.255 1.00 96.38 85 ILE A C 1
ATOM 643 O O . ILE A 1 85 ? 4.327 -11.956 8.041 1.00 96.38 85 ILE A O 1
ATOM 647 N N . SER A 1 86 ? 2.144 -12.355 7.712 1.00 97.19 86 SER A N 1
ATOM 648 C CA . SER A 1 86 ? 2.389 -13.459 6.777 1.00 97.19 86 SER A CA 1
ATOM 649 C C . SER A 1 86 ? 2.299 -12.987 5.332 1.00 97.19 86 SER A C 1
ATOM 651 O O . SER A 1 86 ? 1.400 -12.223 4.984 1.00 97.19 86 SER A O 1
ATOM 653 N N . PHE A 1 87 ? 3.204 -13.493 4.499 1.00 96.56 87 PHE A N 1
ATOM 654 C CA . PHE A 1 87 ? 3.165 -13.342 3.048 1.00 96.56 87 PHE A CA 1
ATOM 655 C C . PHE A 1 87 ? 3.013 -14.722 2.409 1.00 96.56 87 PHE A C 1
ATOM 657 O O . PHE A 1 87 ? 3.768 -15.640 2.728 1.00 96.56 87 PHE A O 1
ATOM 664 N N . GLY A 1 88 ? 2.053 -14.859 1.501 1.00 95.50 88 GLY A N 1
ATOM 665 C CA . GLY A 1 88 ? 1.868 -16.030 0.652 1.00 95.50 88 GLY A CA 1
ATOM 666 C C . GLY A 1 88 ? 2.087 -15.660 -0.809 1.00 95.50 88 GLY A C 1
ATOM 667 O O . GLY A 1 88 ? 1.781 -14.543 -1.218 1.00 95.50 88 GLY A O 1
ATOM 668 N N . GLN A 1 89 ? 2.619 -16.583 -1.607 1.00 94.94 89 GLN A N 1
ATOM 669 C CA . GLN A 1 89 ? 2.764 -16.382 -3.046 1.00 94.94 89 GLN A CA 1
ATOM 670 C C . GL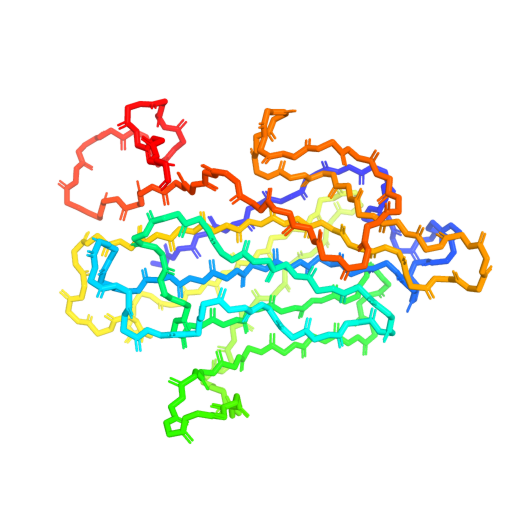N A 1 89 ? 2.508 -17.687 -3.795 1.00 94.94 89 GLN A C 1
ATOM 672 O O . GLN A 1 89 ? 3.052 -18.732 -3.440 1.00 94.94 89 GLN A O 1
ATOM 677 N N . ALA A 1 90 ? 1.683 -17.613 -4.835 1.00 94.12 90 ALA A N 1
ATOM 678 C CA . ALA A 1 90 ? 1.365 -18.721 -5.723 1.00 94.12 90 ALA A CA 1
ATOM 679 C C . ALA A 1 90 ? 1.359 -18.218 -7.171 1.00 94.12 90 ALA A C 1
ATOM 681 O O . ALA A 1 90 ? 0.455 -17.497 -7.594 1.00 94.12 90 ALA A O 1
ATOM 682 N N . GLY A 1 91 ? 2.392 -18.578 -7.937 1.00 92.94 91 GLY A N 1
ATOM 683 C CA . GLY A 1 91 ? 2.579 -18.076 -9.298 1.00 92.94 91 GLY A CA 1
ATOM 684 C C . GLY A 1 91 ? 2.676 -16.548 -9.328 1.00 92.94 91 GLY A C 1
ATOM 685 O O . GLY A 1 91 ? 3.594 -15.969 -8.754 1.00 92.94 91 GLY A O 1
ATOM 686 N N . THR A 1 92 ? 1.716 -15.907 -9.991 1.00 95.38 92 THR A N 1
ATOM 687 C CA . THR A 1 92 ? 1.606 -14.447 -10.161 1.00 95.38 92 THR A CA 1
ATOM 688 C C . THR A 1 92 ? 0.721 -13.773 -9.110 1.00 95.38 92 THR A C 1
ATOM 690 O O . THR A 1 92 ? 0.322 -12.623 -9.294 1.00 95.38 92 THR A O 1
ATOM 693 N N . PHE A 1 93 ? 0.333 -14.491 -8.056 1.00 96.00 93 PHE A N 1
ATOM 694 C CA . PHE A 1 93 ? -0.496 -13.974 -6.973 1.00 96.00 93 PHE A CA 1
ATOM 695 C C . PHE A 1 93 ? 0.308 -13.890 -5.679 1.00 96.00 93 PHE A C 1
ATOM 697 O O . PHE A 1 93 ? 0.930 -14.874 -5.277 1.00 96.00 93 PHE A O 1
ATOM 704 N N . VAL A 1 94 ? 0.263 -12.731 -5.027 1.00 95.94 94 VAL A N 1
ATOM 705 C CA . VAL A 1 94 ? 0.824 -12.479 -3.697 1.00 95.94 94 VAL A CA 1
ATOM 706 C C . VAL A 1 94 ? -0.311 -12.086 -2.759 1.00 95.94 94 VAL A C 1
ATOM 708 O O . VAL A 1 94 ? -1.162 -11.273 -3.110 1.00 95.94 94 VAL A O 1
ATOM 711 N N . GLU A 1 95 ? -0.297 -12.638 -1.552 1.00 96.94 95 GLU A N 1
ATOM 712 C CA . GLU A 1 95 ? -1.219 -12.299 -0.474 1.00 96.94 95 GLU A CA 1
ATOM 713 C C . GLU A 1 95 ? -0.446 -11.856 0.768 1.00 96.94 95 GLU A C 1
ATOM 715 O O . GLU A 1 95 ? 0.554 -12.468 1.148 1.00 96.94 95 GLU A O 1
ATOM 720 N N . LEU A 1 96 ? -0.935 -10.804 1.419 1.00 97.19 96 LEU A N 1
ATOM 721 C CA . LEU A 1 96 ? -0.515 -10.370 2.743 1.00 97.19 96 LEU A CA 1
ATOM 722 C C . LEU A 1 96 ? -1.638 -10.680 3.729 1.00 97.19 96 LEU A C 1
ATOM 724 O O . LEU A 1 96 ? -2.780 -10.284 3.496 1.00 97.19 96 LEU A O 1
ATOM 728 N N . ALA A 1 97 ? -1.313 -11.315 4.852 1.00 97.94 97 ALA A N 1
ATOM 729 C CA . ALA A 1 97 ? -2.248 -11.557 5.944 1.00 97.94 97 ALA A CA 1
ATOM 730 C C . ALA A 1 97 ? -1.793 -10.815 7.206 1.00 97.94 97 ALA A C 1
ATOM 732 O O . ALA A 1 97 ? -0.781 -11.164 7.823 1.00 97.94 97 ALA A O 1
ATOM 733 N N . ILE A 1 98 ? -2.566 -9.797 7.596 1.00 97.38 98 ILE A N 1
ATOM 734 C CA . ILE A 1 98 ? -2.257 -8.897 8.713 1.00 97.38 98 ILE A CA 1
ATOM 735 C C . ILE A 1 98 ? -3.246 -9.156 9.861 1.00 97.38 98 ILE A C 1
ATOM 737 O O . ILE A 1 98 ? -4.465 -9.005 9.681 1.00 97.38 98 ILE A O 1
ATOM 741 N N . PRO A 1 99 ? -2.781 -9.575 11.054 1.00 96.75 99 PRO A N 1
ATOM 742 C CA . PRO A 1 99 ? -3.659 -9.777 12.200 1.00 96.75 99 PRO A CA 1
ATOM 743 C C . PRO A 1 99 ? -4.389 -8.482 12.568 1.00 96.75 99 PRO A C 1
ATOM 745 O O . PRO A 1 99 ? -3.768 -7.437 12.715 1.00 96.75 99 PRO A O 1
ATOM 748 N N . ARG A 1 100 ? -5.710 -8.547 12.781 1.00 94.75 100 ARG A N 1
ATOM 749 C CA . ARG A 1 100 ? -6.508 -7.348 13.114 1.00 94.75 100 ARG A CA 1
ATOM 750 C C . ARG A 1 100 ? -6.062 -6.706 14.435 1.00 94.75 100 ARG A C 1
ATOM 752 O O . ARG A 1 100 ? -6.188 -5.503 14.597 1.00 94.75 100 ARG A O 1
ATOM 759 N N . SER A 1 101 ? -5.493 -7.499 15.344 1.00 95.81 101 SER A N 1
ATOM 760 C CA . SER A 1 101 ? -4.930 -7.021 16.610 1.00 95.81 101 SER A CA 1
ATOM 761 C C . SER A 1 101 ? -3.807 -5.995 16.437 1.00 95.81 101 SER A C 1
ATOM 763 O O . SER A 1 101 ? -3.556 -5.237 17.366 1.00 95.81 101 SER A O 1
ATOM 765 N N . VAL A 1 102 ? -3.149 -5.948 15.273 1.00 96.00 102 VAL A N 1
ATOM 766 C CA . VAL A 1 102 ? -2.147 -4.919 14.947 1.00 96.00 102 VAL A CA 1
ATOM 767 C C . VAL A 1 102 ? -2.767 -3.520 14.944 1.00 96.00 102 VAL A C 1
ATOM 769 O O . VAL A 1 102 ? -2.126 -2.572 15.377 1.00 96.00 102 VAL A O 1
ATOM 772 N N . PHE A 1 103 ? -4.028 -3.396 14.522 1.00 95.38 103 PHE A N 1
ATOM 773 C CA . PHE A 1 103 ? -4.728 -2.114 14.394 1.00 95.38 103 PHE A CA 1
ATOM 774 C C . PHE A 1 103 ? -5.441 -1.684 15.689 1.00 95.38 103 PHE A C 1
ATOM 776 O O . PHE A 1 103 ? -6.256 -0.763 15.682 1.00 95.38 103 PHE A O 1
ATOM 783 N N . GLY A 1 104 ? -5.190 -2.374 16.808 1.00 95.38 104 GLY A N 1
ATOM 784 C CA . GLY A 1 104 ? -5.820 -2.073 18.092 1.00 95.38 104 GLY A CA 1
ATOM 785 C C . GLY A 1 104 ? -7.349 -2.149 18.031 1.00 95.38 104 GLY A C 1
ATOM 786 O O . GLY A 1 104 ? -7.919 -3.184 17.681 1.00 95.38 104 GLY A O 1
ATOM 787 N N . THR A 1 105 ? -8.012 -1.053 18.404 1.00 96.00 105 THR A N 1
ATOM 788 C CA . THR A 1 105 ? -9.478 -0.928 18.434 1.00 96.00 105 THR A CA 1
ATOM 789 C C . THR A 1 105 ? -10.062 -0.289 17.174 1.00 96.00 105 THR A C 1
ATOM 791 O O . THR A 1 105 ? -11.246 0.040 17.173 1.00 96.00 105 THR A O 1
ATOM 794 N N . ALA A 1 106 ? -9.266 -0.091 16.117 1.00 96.81 106 ALA A N 1
ATOM 795 C CA . ALA A 1 106 ? -9.756 0.504 14.879 1.00 96.81 106 ALA A CA 1
ATOM 796 C C . ALA A 1 106 ? -10.929 -0.312 14.302 1.00 96.81 106 ALA A C 1
ATOM 798 O O . ALA A 1 106 ? -10.867 -1.542 14.144 1.00 96.81 106 ALA A O 1
ATOM 799 N N . THR A 1 107 ? -12.021 0.387 14.001 1.00 95.88 107 THR A N 1
ATOM 800 C CA . THR A 1 107 ? -13.197 -0.168 13.315 1.00 95.88 107 THR A CA 1
ATOM 801 C C . THR A 1 107 ? -13.125 0.076 11.814 1.00 95.88 107 THR A C 1
ATOM 803 O O . THR A 1 107 ? -13.638 -0.729 11.046 1.00 95.88 107 THR A O 1
ATOM 806 N N . THR A 1 108 ? -12.426 1.130 11.389 1.00 96.31 108 THR A N 1
ATOM 807 C CA . THR A 1 108 ? -12.127 1.441 9.989 1.00 96.31 108 THR A CA 1
ATOM 808 C C . THR A 1 108 ? -10.639 1.728 9.834 1.00 96.31 108 THR A C 1
ATOM 810 O O . THR A 1 108 ? -10.050 2.353 10.708 1.00 96.31 108 THR A O 1
ATOM 813 N N . ILE A 1 109 ? -10.054 1.294 8.720 1.00 97.62 109 ILE A N 1
ATOM 814 C CA . ILE A 1 109 ? -8.682 1.628 8.318 1.00 97.62 109 ILE A CA 1
ATOM 815 C C . ILE A 1 109 ? -8.663 2.127 6.869 1.00 97.62 109 ILE A C 1
ATOM 817 O O . ILE A 1 109 ? -9.539 1.772 6.080 1.00 97.62 109 ILE A O 1
ATOM 821 N N . GLY A 1 110 ? -7.681 2.936 6.498 1.00 97.62 110 GLY A N 1
ATOM 822 C CA . GLY A 1 110 ? -7.346 3.256 5.117 1.00 97.62 110 GLY A CA 1
ATOM 823 C C . GLY A 1 110 ? -6.273 2.307 4.585 1.00 97.62 110 GLY A C 1
ATOM 824 O O . GLY A 1 110 ? -5.375 1.910 5.321 1.00 97.62 110 GLY A O 1
ATOM 825 N N . VAL A 1 111 ? -6.324 1.966 3.297 1.00 97.56 111 VAL A N 1
ATOM 826 C CA . VAL A 1 111 ? -5.261 1.209 2.620 1.00 97.56 111 VAL A CA 1
ATOM 827 C C . VAL A 1 111 ? -4.934 1.834 1.266 1.00 97.56 111 VAL A C 1
ATOM 829 O O . VAL A 1 111 ? -5.833 2.135 0.477 1.00 97.56 111 VAL A O 1
ATOM 832 N N . VAL A 1 112 ? -3.640 1.963 0.973 1.00 97.00 112 VAL A N 1
ATOM 833 C CA . VAL A 1 112 ? -3.111 2.225 -0.373 1.00 97.00 112 VAL A CA 1
ATOM 834 C C . VAL A 1 112 ? -2.073 1.175 -0.738 1.00 97.00 112 VAL A C 1
ATOM 836 O O . VAL A 1 112 ? -1.329 0.687 0.114 1.00 97.00 112 VAL A O 1
ATOM 839 N N . THR A 1 113 ? -2.012 0.832 -2.019 1.00 96.12 113 THR A N 1
ATOM 840 C CA . THR A 1 113 ? -1.085 -0.166 -2.551 1.00 96.12 113 THR A CA 1
ATOM 841 C C . THR A 1 113 ? -0.622 0.229 -3.943 1.00 96.12 113 THR A C 1
ATOM 843 O O . THR A 1 113 ? -1.385 0.818 -4.716 1.00 96.12 113 THR A O 1
ATOM 846 N N . TRP A 1 114 ? 0.627 -0.094 -4.261 1.00 96.31 114 TRP A N 1
ATOM 847 C CA . TRP A 1 114 ? 1.209 0.058 -5.592 1.00 96.31 114 TRP A CA 1
ATOM 848 C C . TRP A 1 114 ? 2.492 -0.765 -5.706 1.00 96.31 114 TRP A C 1
ATOM 850 O O . TRP A 1 114 ? 2.950 -1.365 -4.726 1.00 96.31 114 TRP A O 1
ATOM 860 N N . MET A 1 115 ? 3.076 -0.781 -6.902 1.00 96.31 115 MET A N 1
ATOM 861 C CA . MET A 1 115 ? 4.377 -1.380 -7.161 1.00 96.31 115 MET A CA 1
ATOM 862 C C . MET A 1 115 ? 5.394 -0.357 -7.664 1.00 96.31 115 MET A C 1
ATOM 864 O O . MET A 1 115 ? 5.035 0.597 -8.353 1.00 96.31 115 MET A O 1
ATOM 868 N N . ILE A 1 116 ? 6.671 -0.583 -7.348 1.00 96.00 116 ILE A N 1
ATOM 869 C CA . ILE A 1 116 ? 7.812 0.147 -7.922 1.00 96.00 116 ILE A CA 1
ATOM 870 C C . ILE A 1 116 ? 8.798 -0.847 -8.531 1.00 96.00 116 ILE A C 1
ATOM 872 O O . ILE A 1 116 ? 9.062 -1.894 -7.950 1.00 96.00 116 ILE A O 1
ATOM 876 N N . ASN A 1 117 ? 9.371 -0.496 -9.678 1.00 95.44 117 ASN A N 1
ATOM 877 C CA . ASN A 1 117 ? 10.605 -1.072 -10.197 1.00 95.44 117 ASN A CA 1
ATOM 878 C C . ASN A 1 117 ? 11.750 -0.086 -9.931 1.00 95.44 117 ASN A C 1
ATOM 880 O O . ASN A 1 117 ? 11.684 1.055 -10.388 1.00 95.44 117 ASN A O 1
ATOM 884 N N . GLU A 1 118 ? 12.782 -0.509 -9.200 1.00 94.12 118 GLU A N 1
ATOM 885 C CA . GLU A 1 118 ? 13.920 0.346 -8.828 1.00 94.12 118 GLU A CA 1
ATOM 886 C C . GLU A 1 118 ? 15.123 0.244 -9.787 1.00 94.12 118 GLU A C 1
ATOM 888 O O . GLU A 1 118 ? 16.168 0.845 -9.537 1.00 94.12 118 GLU A O 1
ATOM 893 N N . LYS A 1 119 ? 14.976 -0.476 -10.908 1.00 91.69 119 LYS A N 1
ATOM 894 C CA . LYS A 1 119 ? 16.039 -0.735 -11.891 1.00 91.69 119 LYS A CA 1
ATOM 895 C C . LYS A 1 119 ? 16.665 0.521 -12.501 1.00 91.69 119 LYS A C 1
ATOM 897 O O . LYS A 1 119 ? 15.985 1.462 -12.905 1.00 91.69 119 LYS A O 1
ATOM 902 N N . ASP A 1 120 ? 17.988 0.501 -12.671 1.00 88.12 120 ASP A N 1
ATOM 903 C CA . ASP A 1 120 ? 18.769 1.548 -13.352 1.00 88.12 120 ASP A CA 1
ATOM 904 C C . ASP A 1 120 ? 18.213 1.928 -14.723 1.00 88.12 120 ASP A C 1
ATOM 906 O O . ASP A 1 120 ? 18.124 1.089 -15.614 1.00 88.12 120 ASP A O 1
ATOM 910 N N . ASN A 1 121 ? 17.873 3.213 -14.895 1.00 87.19 121 ASN A N 1
ATOM 911 C CA . ASN A 1 121 ? 17.298 3.799 -16.117 1.00 87.19 121 ASN A CA 1
ATOM 912 C C . ASN A 1 121 ? 15.922 3.241 -16.543 1.00 87.19 121 ASN A C 1
ATOM 914 O O . ASN A 1 121 ? 15.421 3.606 -17.604 1.00 87.19 121 ASN A O 1
ATOM 918 N N . PHE A 1 122 ? 15.306 2.388 -15.722 1.00 90.12 122 PHE A N 1
ATOM 919 C CA . PHE A 1 122 ? 13.971 1.817 -15.931 1.00 90.12 122 PHE A CA 1
ATOM 920 C C . PHE A 1 122 ? 13.119 1.931 -14.659 1.00 90.12 122 PHE A C 1
ATOM 922 O O . PHE A 1 122 ? 12.239 1.104 -14.412 1.00 90.12 122 PHE A O 1
ATOM 929 N N . GLU A 1 123 ? 13.404 2.950 -13.846 1.00 93.25 123 GLU A N 1
ATOM 930 C CA . GLU A 1 123 ? 12.623 3.280 -12.663 1.00 93.25 123 GLU A CA 1
ATOM 931 C C . GLU A 1 123 ? 11.178 3.578 -13.063 1.00 93.25 123 GLU A C 1
ATOM 933 O O . GLU A 1 123 ? 10.920 4.369 -13.973 1.00 93.25 123 GLU A O 1
ATOM 938 N N . GLY A 1 124 ? 10.229 2.952 -12.378 1.00 94.00 124 GLY A N 1
ATOM 939 C CA . GLY A 1 124 ? 8.820 3.207 -12.632 1.00 94.00 124 GLY A CA 1
ATOM 940 C C . GLY A 1 124 ? 7.929 2.763 -11.491 1.00 94.00 124 GLY A C 1
ATOM 941 O O . GLY A 1 124 ? 8.266 1.848 -10.745 1.00 94.00 124 GLY A O 1
ATOM 942 N N . THR A 1 125 ? 6.779 3.409 -11.391 1.00 95.25 125 THR A N 1
ATOM 943 C CA . THR A 1 125 ? 5.694 3.091 -10.471 1.00 95.25 125 THR A CA 1
ATOM 944 C C . THR A 1 125 ? 4.487 2.619 -11.278 1.00 95.25 125 THR A C 1
ATOM 946 O O . THR A 1 125 ? 4.202 3.174 -12.338 1.00 95.25 125 THR A O 1
ATOM 949 N N . PHE A 1 126 ? 3.803 1.572 -10.819 1.00 95.12 126 PHE A N 1
ATOM 950 C CA . PHE A 1 126 ? 2.690 0.955 -11.541 1.00 95.12 126 PHE A CA 1
ATOM 951 C C . PHE A 1 126 ? 1.750 0.182 -10.608 1.00 95.12 126 PHE A C 1
ATOM 953 O O . PHE A 1 126 ? 2.009 0.048 -9.409 1.00 95.12 126 PHE A O 1
ATOM 960 N N . ALA A 1 127 ? 0.654 -0.338 -11.166 1.00 93.19 127 ALA A N 1
ATOM 961 C CA . ALA A 1 127 ? -0.290 -1.223 -10.475 1.00 93.19 127 ALA A CA 1
ATOM 962 C C . ALA A 1 127 ? -0.843 -0.635 -9.162 1.00 93.19 127 ALA A C 1
ATOM 964 O O . ALA A 1 127 ? -0.908 -1.308 -8.128 1.00 93.19 127 ALA A O 1
ATOM 965 N N . GLY A 1 128 ? -1.245 0.637 -9.201 1.00 92.38 128 GLY A N 1
ATOM 966 C CA . GLY A 1 128 ? -1.951 1.275 -8.095 1.00 92.38 128 GLY A CA 1
ATOM 967 C C . GLY A 1 128 ? -3.263 0.574 -7.747 1.00 92.38 128 GLY A C 1
ATOM 968 O O . GLY A 1 128 ? -3.870 -0.094 -8.583 1.00 92.38 128 GLY A O 1
ATOM 969 N N . LEU A 1 129 ? -3.7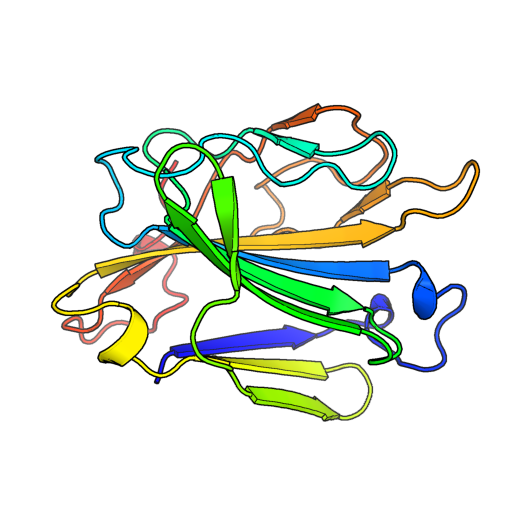32 0.779 -6.514 1.00 89.38 129 LEU A N 1
ATOM 970 C CA . LEU A 1 129 ? -4.993 0.230 -6.001 1.00 89.38 129 LEU A CA 1
ATOM 971 C C . LEU A 1 129 ? -6.191 0.443 -6.949 1.00 89.38 129 LEU A C 1
ATOM 973 O O . LEU A 1 129 ? -7.067 -0.413 -7.066 1.00 89.38 129 LEU A O 1
ATOM 977 N N . TYR A 1 130 ? -6.215 1.585 -7.641 1.00 89.12 130 TYR A N 1
ATOM 978 C CA . TYR A 1 130 ? -7.182 1.900 -8.688 1.00 89.12 130 TYR A CA 1
ATOM 979 C C . TYR A 1 130 ? -6.461 2.398 -9.935 1.00 89.12 130 TYR A C 1
ATOM 981 O O . TYR A 1 130 ? -5.477 3.125 -9.829 1.00 89.12 130 TYR A O 1
ATOM 989 N N . ALA A 1 131 ? -7.023 2.111 -11.111 1.00 86.81 131 ALA A N 1
ATOM 990 C CA . ALA A 1 131 ? -6.486 2.583 -12.391 1.00 86.81 131 ALA A CA 1
ATOM 991 C C . ALA A 1 131 ? -6.397 4.120 -12.500 1.00 86.81 131 ALA A C 1
ATOM 993 O O . ALA A 1 131 ? -5.658 4.636 -13.325 1.00 86.81 131 ALA A O 1
ATOM 994 N N . THR A 1 132 ? -7.160 4.852 -11.683 1.00 89.06 132 THR A N 1
ATOM 995 C CA . THR A 1 132 ? -7.173 6.322 -11.638 1.00 89.06 132 THR A CA 1
ATOM 996 C C . THR A 1 132 ? -6.350 6.905 -10.492 1.00 89.06 132 THR A C 1
ATOM 998 O O . THR A 1 132 ? -6.363 8.117 -10.318 1.00 89.06 132 THR A O 1
ATOM 1001 N N . ASN A 1 133 ? -5.680 6.075 -9.682 1.00 91.12 133 ASN A N 1
ATOM 1002 C CA . ASN A 1 133 ? -4.990 6.550 -8.481 1.00 91.12 133 ASN A CA 1
ATOM 1003 C C . ASN A 1 133 ? -3.778 7.427 -8.836 1.00 91.12 133 ASN A C 1
ATOM 1005 O O . ASN A 1 133 ? -3.535 8.440 -8.188 1.00 91.12 133 ASN A O 1
ATOM 1009 N N . PHE A 1 134 ? -3.069 7.055 -9.902 1.00 94.38 134 PHE A N 1
ATOM 1010 C CA . PHE A 1 134 ? -1.952 7.792 -10.482 1.00 94.38 134 PHE A CA 1
ATOM 1011 C C . PHE A 1 134 ? -1.727 7.346 -11.937 1.00 94.38 134 PHE A C 1
ATOM 1013 O O . PHE A 1 134 ? -2.377 6.420 -12.418 1.00 94.38 134 PHE A O 1
ATOM 1020 N N . THR A 1 135 ? -0.813 8.013 -12.646 1.00 95.06 135 THR A N 1
ATOM 1021 C CA . THR A 1 135 ? -0.354 7.586 -13.980 1.00 95.06 135 THR A CA 1
ATOM 1022 C C . THR A 1 135 ? 0.890 6.717 -13.849 1.00 95.06 135 THR A C 1
ATOM 1024 O O . THR A 1 135 ? 1.878 7.169 -13.272 1.00 95.06 135 THR A O 1
ATOM 1027 N N . ASP A 1 136 ? 0.846 5.498 -14.387 1.00 94.25 136 ASP A N 1
ATOM 1028 C CA . ASP A 1 136 ? 1.996 4.591 -14.411 1.00 94.25 136 ASP A CA 1
ATOM 1029 C C .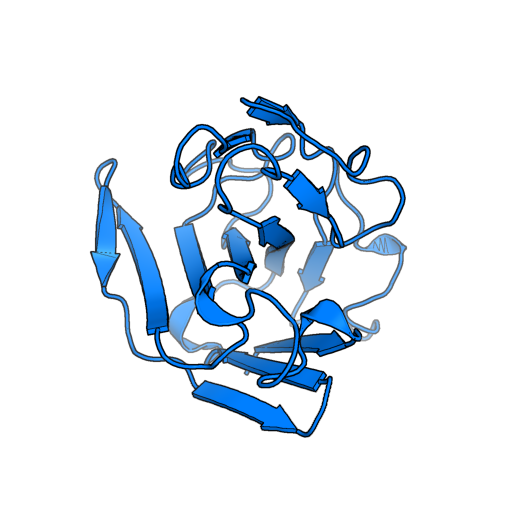 ASP A 1 136 ? 3.206 5.227 -15.118 1.00 94.25 136 ASP A C 1
ATOM 1031 O O . ASP A 1 136 ? 3.068 5.909 -16.138 1.00 94.25 136 ASP A O 1
ATOM 1035 N N . GLY A 1 137 ? 4.407 4.963 -14.603 1.00 93.88 137 GLY A N 1
ATOM 1036 C CA . GLY A 1 137 ? 5.663 5.456 -15.163 1.00 93.88 137 GLY A CA 1
ATOM 1037 C C . GLY A 1 137 ? 6.625 5.995 -14.110 1.00 93.88 137 GLY A C 1
ATOM 1038 O O . GLY A 1 137 ? 6.475 5.749 -12.915 1.00 93.88 137 GLY A O 1
ATOM 1039 N N . TYR A 1 138 ? 7.650 6.712 -14.566 1.00 93.38 138 TYR A N 1
ATOM 1040 C CA . TYR A 1 138 ? 8.619 7.350 -13.680 1.00 93.38 138 TYR A CA 1
ATOM 1041 C C . TYR A 1 138 ? 8.025 8.599 -13.022 1.00 93.38 138 TYR A C 1
ATOM 1043 O O . TYR A 1 138 ? 7.577 9.516 -13.715 1.00 93.38 138 TYR A O 1
ATOM 1051 N N . ALA A 1 139 ? 8.097 8.664 -11.694 1.00 90.62 139 ALA A N 1
ATOM 1052 C CA . ALA A 1 139 ? 7.771 9.858 -10.927 1.00 90.62 139 ALA A CA 1
ATOM 1053 C C . ALA A 1 139 ? 8.663 9.940 -9.683 1.00 90.62 139 ALA A C 1
ATOM 1055 O O . ALA A 1 139 ? 8.590 9.077 -8.814 1.00 90.62 139 ALA A O 1
ATOM 1056 N N . MET A 1 140 ? 9.474 11.001 -9.564 1.00 92.38 140 MET A N 1
ATOM 1057 C CA . MET A 1 140 ? 10.257 11.250 -8.339 1.00 92.38 140 MET A CA 1
ATOM 1058 C C . MET A 1 140 ? 9.352 11.355 -7.105 1.00 92.38 140 MET A C 1
ATOM 1060 O O . MET A 1 140 ? 9.662 10.803 -6.053 1.00 92.38 140 MET A O 1
ATOM 1064 N N . THR A 1 141 ? 8.222 12.044 -7.269 1.00 95.31 141 THR A N 1
ATOM 1065 C CA . THR A 1 141 ? 7.143 12.127 -6.287 1.00 95.31 141 THR A CA 1
ATOM 1066 C C . THR A 1 141 ? 5.858 11.680 -6.966 1.00 95.31 141 THR A C 1
ATOM 1068 O O . THR A 1 141 ? 5.350 12.366 -7.853 1.00 95.31 141 THR A O 1
ATOM 1071 N N . LEU A 1 142 ? 5.342 10.524 -6.565 1.00 95.62 142 LEU A N 1
ATOM 1072 C CA . LEU A 1 142 ? 4.081 9.972 -7.033 1.00 95.62 142 LEU A CA 1
ATOM 1073 C C . LEU A 1 142 ? 2.912 10.592 -6.249 1.00 95.62 142 LEU A C 1
ATOM 1075 O O . LEU A 1 142 ? 2.816 10.364 -5.043 1.00 95.62 142 LEU A O 1
ATOM 1079 N N . PRO A 1 143 ? 1.999 11.340 -6.888 1.00 95.00 143 PRO A N 1
ATOM 1080 C CA . PRO A 1 143 ? 0.826 11.865 -6.203 1.00 95.00 143 PRO A CA 1
ATOM 1081 C C . PRO A 1 143 ? -0.263 10.787 -6.143 1.00 95.00 143 PRO A C 1
ATOM 1083 O O . PRO A 1 143 ? -1.014 10.616 -7.104 1.00 95.00 143 PRO A O 1
ATOM 1086 N N . LEU A 1 144 ? -0.358 10.050 -5.032 1.00 96.56 144 LEU A N 1
ATOM 1087 C CA . LEU A 1 144 ? -1.498 9.159 -4.811 1.00 96.56 144 LEU A CA 1
ATOM 1088 C C . LEU A 1 144 ? -2.742 10.007 -4.559 1.00 96.56 144 LEU A C 1
ATOM 1090 O O . LEU A 1 144 ? -2.723 10.943 -3.763 1.00 96.56 144 LEU A O 1
ATOM 1094 N N . THR A 1 145 ? -3.834 9.680 -5.240 1.00 96.06 145 THR A N 1
ATOM 1095 C CA . THR A 1 145 ? -5.058 10.496 -5.188 1.00 96.06 145 THR A CA 1
ATOM 1096 C C . THR A 1 145 ? -6.184 9.855 -4.398 1.00 96.06 145 THR A C 1
ATOM 1098 O O . THR A 1 145 ? -7.190 10.515 -4.159 1.00 96.06 145 THR A O 1
ATOM 1101 N N . GLN A 1 146 ? -6.073 8.563 -4.071 1.00 95.44 146 GLN A N 1
ATOM 1102 C CA . GLN A 1 146 ? -7.162 7.815 -3.449 1.00 95.44 146 GLN A CA 1
ATOM 1103 C C . GLN A 1 146 ? -6.660 6.695 -2.538 1.00 95.44 146 GLN A C 1
ATOM 1105 O O . GLN A 1 146 ? -5.615 6.092 -2.788 1.00 95.44 146 GLN A O 1
ATOM 1110 N N . TYR A 1 147 ? -7.477 6.328 -1.555 1.00 96.44 147 TYR A N 1
ATOM 1111 C CA . TYR A 1 147 ? -7.324 5.110 -0.755 1.00 96.44 147 TYR A CA 1
ATOM 1112 C C . TYR A 1 147 ? -8.643 4.338 -0.648 1.00 96.44 147 TYR A C 1
ATOM 1114 O O . TYR A 1 147 ? -9.706 4.820 -1.054 1.00 96.44 147 TYR A O 1
ATOM 1122 N N . ILE A 1 148 ? -8.583 3.103 -0.144 1.00 96.19 148 ILE A N 1
ATOM 1123 C CA . ILE A 1 148 ? -9.777 2.334 0.228 1.00 96.19 148 ILE A CA 1
ATOM 1124 C C . ILE A 1 148 ? -9.975 2.341 1.736 1.00 96.19 148 ILE A C 1
ATOM 1126 O O . ILE A 1 148 ? -9.033 2.105 2.486 1.00 96.19 148 ILE A O 1
ATOM 1130 N N . ARG A 1 149 ? -11.205 2.588 2.180 1.00 96.50 149 ARG A N 1
ATOM 1131 C CA . ARG A 1 149 ? -11.620 2.434 3.574 1.00 96.50 149 ARG A CA 1
ATOM 1132 C C . ARG A 1 149 ? -12.086 1.009 3.824 1.00 96.50 149 ARG A C 1
ATOM 1134 O O . ARG A 1 149 ? -13.115 0.591 3.314 1.00 96.50 149 ARG A O 1
ATOM 1141 N N . VAL A 1 150 ? -11.359 0.262 4.635 1.00 95.62 150 VAL A N 1
ATOM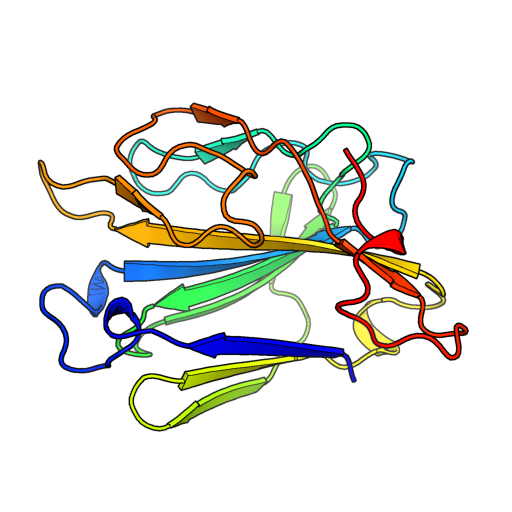 1142 C CA . VAL A 1 150 ? -11.810 -1.048 5.095 1.00 95.62 150 VAL A CA 1
ATOM 1143 C C . VAL A 1 150 ? -12.544 -0.858 6.413 1.00 95.62 150 VAL A C 1
ATOM 1145 O O . VAL A 1 150 ? -11.919 -0.588 7.434 1.00 95.62 150 VAL A O 1
ATOM 1148 N N . ASP A 1 151 ? -13.865 -0.996 6.378 1.00 95.62 151 ASP A N 1
ATOM 1149 C CA . ASP A 1 151 ? -14.734 -0.965 7.554 1.00 95.62 151 ASP A CA 1
ATOM 1150 C C . ASP A 1 151 ? -15.009 -2.400 8.028 1.00 95.62 151 ASP A C 1
ATOM 1152 O O . ASP A 1 151 ? -15.633 -3.198 7.326 1.00 95.62 151 ASP A O 1
ATOM 1156 N N . PHE A 1 152 ? -14.514 -2.742 9.217 1.00 94.12 152 PHE A N 1
ATOM 1157 C CA . PHE A 1 152 ? -14.626 -4.081 9.796 1.00 94.12 152 PHE A CA 1
ATOM 1158 C C . PHE A 1 152 ? -16.003 -4.389 10.389 1.00 94.12 152 PHE A C 1
ATOM 1160 O O . PHE A 1 152 ? -16.248 -5.537 10.769 1.00 94.12 152 PHE A O 1
ATOM 1167 N N . GLU A 1 153 ? -16.870 -3.390 10.525 1.00 94.94 153 GLU A N 1
ATOM 1168 C CA . GLU A 1 153 ? -18.214 -3.536 11.090 1.00 94.94 153 GLU A CA 1
ATOM 1169 C C . GLU A 1 153 ? -19.292 -3.533 10.006 1.00 94.94 153 GLU A C 1
ATOM 1171 O O . GLU A 1 153 ? -20.441 -3.913 10.248 1.00 94.94 153 GLU A O 1
ATOM 1176 N N . SER A 1 154 ? -18.924 -3.142 8.788 1.00 95.12 154 SER A N 1
ATOM 1177 C CA . SER A 1 154 ? -19.857 -3.081 7.680 1.00 95.12 154 SER A CA 1
ATOM 1178 C C . SER A 1 154 ? -20.168 -4.450 7.076 1.00 95.12 154 SER A C 1
ATOM 1180 O O . SER A 1 154 ? -19.282 -5.294 6.937 1.00 95.12 154 SER A O 1
ATOM 1182 N N . PRO A 1 155 ? -21.406 -4.662 6.595 1.00 94.62 155 PRO A N 1
ATOM 1183 C CA . PRO A 1 155 ? -21.746 -5.850 5.820 1.00 94.62 155 PRO A CA 1
ATOM 1184 C C . PRO A 1 155 ? -21.295 -5.782 4.349 1.00 94.62 155 PRO A C 1
ATOM 1186 O O . PRO A 1 155 ? -21.495 -6.753 3.618 1.00 94.62 155 PRO A O 1
ATOM 1189 N N . ARG A 1 156 ? -20.764 -4.649 3.863 1.00 93.94 156 ARG A N 1
ATOM 1190 C CA . ARG A 1 156 ? -20.340 -4.523 2.458 1.00 93.94 156 ARG A CA 1
ATOM 1191 C C . ARG A 1 156 ? -19.027 -5.265 2.214 1.00 93.94 156 ARG A C 1
ATOM 1193 O O . ARG A 1 156 ? -18.215 -5.454 3.115 1.00 93.94 156 ARG A O 1
ATOM 1200 N N . ALA A 1 157 ? -18.800 -5.650 0.961 1.00 91.06 157 ALA A N 1
ATOM 1201 C CA . ALA A 1 157 ? -17.519 -6.217 0.562 1.00 91.06 157 ALA A CA 1
ATOM 1202 C C . ALA A 1 157 ? -16.393 -5.176 0.746 1.00 91.06 157 ALA A C 1
ATOM 1204 O O . ALA A 1 157 ? -16.595 -4.023 0.364 1.00 91.06 157 ALA A O 1
ATOM 1205 N N . PRO A 1 158 ? -15.195 -5.557 1.233 1.00 86.25 158 PRO A N 1
ATOM 1206 C CA . PRO A 1 158 ? -14.093 -4.613 1.443 1.00 86.25 158 PRO A CA 1
ATOM 1207 C C . PRO A 1 158 ? -13.686 -3.822 0.195 1.00 86.25 158 PRO A C 1
ATOM 1209 O O . PRO A 1 158 ? -13.206 -2.706 0.318 1.00 86.25 158 PRO A O 1
ATOM 1212 N N . SER A 1 159 ? -13.896 -4.379 -1.003 1.00 85.62 159 SER A N 1
ATOM 1213 C CA . SER A 1 159 ? -13.593 -3.747 -2.292 1.00 85.62 159 SER A CA 1
ATOM 1214 C C . SER A 1 159 ? -14.754 -2.933 -2.892 1.00 85.62 159 SER A C 1
ATOM 1216 O O . SER A 1 159 ? -14.708 -2.598 -4.077 1.00 85.62 159 SER A O 1
ATOM 1218 N N . ASP A 1 160 ? -15.826 -2.672 -2.135 1.00 92.00 160 ASP A N 1
ATOM 1219 C CA . ASP A 1 160 ? -16.958 -1.852 -2.590 1.00 92.00 160 ASP A CA 1
ATOM 1220 C C . ASP A 1 160 ? -16.475 -0.437 -2.961 1.00 92.00 160 ASP A C 1
ATOM 1222 O O . ASP A 1 160 ? -15.714 0.200 -2.234 1.00 92.00 160 ASP A O 1
ATOM 1226 N N . LEU A 1 161 ? -16.928 0.078 -4.107 1.00 89.62 161 LEU A N 1
ATOM 1227 C CA . LEU A 1 161 ? -16.561 1.406 -4.605 1.00 89.62 161 LEU A CA 1
ATOM 1228 C C . LEU A 1 161 ? -16.968 2.532 -3.649 1.00 89.62 161 LEU A C 1
ATOM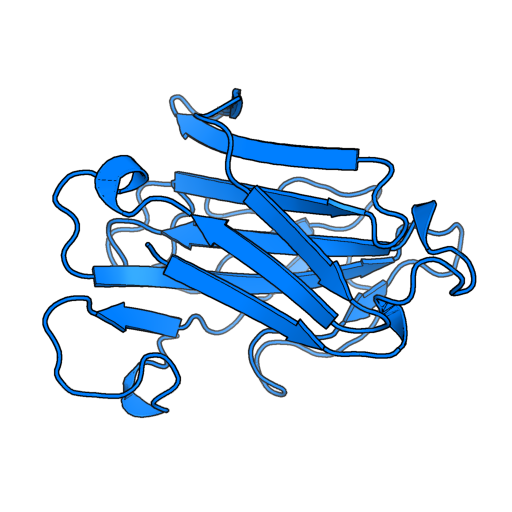 1230 O O . LEU A 1 161 ? -16.341 3.589 -3.668 1.00 89.62 161 LEU A O 1
ATOM 1234 N N . ALA A 1 162 ? -17.981 2.308 -2.808 1.00 93.19 162 ALA A N 1
ATOM 1235 C CA . ALA A 1 162 ? -18.389 3.246 -1.768 1.00 93.19 162 ALA A CA 1
ATOM 1236 C C . ALA A 1 162 ? -17.295 3.500 -0.716 1.00 93.19 162 ALA A C 1
ATOM 1238 O O . ALA A 1 162 ? -17.366 4.496 0.000 1.00 93.19 162 ALA A O 1
ATOM 1239 N N . TYR A 1 163 ? -16.284 2.631 -0.634 1.00 94.44 163 TYR A N 1
ATOM 1240 C CA . TYR A 1 163 ? -15.138 2.794 0.255 1.00 94.44 163 TYR A CA 1
ATOM 1241 C C . TYR A 1 163 ? -13.979 3.582 -0.339 1.00 94.44 163 TYR A C 1
ATOM 1243 O O . TYR A 1 163 ? -12.977 3.799 0.342 1.00 94.44 163 TYR A O 1
ATOM 1251 N N . ARG A 1 164 ? -14.091 4.032 -1.589 1.00 94.38 164 ARG A N 1
ATOM 1252 C CA . ARG A 1 164 ? -13.107 4.944 -2.170 1.00 94.38 164 ARG A CA 1
ATOM 1253 C C . ARG A 1 164 ? -13.141 6.275 -1.434 1.00 94.38 164 ARG A C 1
ATOM 1255 O O . ARG A 1 164 ? -14.195 6.896 -1.322 1.00 94.38 164 ARG A O 1
ATOM 1262 N N . ALA A 1 165 ? -11.977 6.721 -0.991 1.00 92.75 165 ALA A N 1
ATOM 1263 C CA . ALA A 1 165 ? -11.772 8.038 -0.413 1.00 92.75 165 ALA A CA 1
ATOM 1264 C C . ALA A 1 165 ? -10.696 8.796 -1.211 1.00 92.75 165 ALA A C 1
ATOM 1266 O O . ALA A 1 165 ? -9.831 8.137 -1.801 1.00 92.75 165 ALA A O 1
ATOM 1267 N N . PRO A 1 166 ? -10.799 10.137 -1.299 1.00 87.88 166 PRO A N 1
ATOM 1268 C CA . PRO A 1 166 ? -9.730 10.991 -1.824 1.00 87.88 166 PRO A CA 1
ATOM 1269 C C . PRO A 1 166 ? -8.502 11.008 -0.904 1.00 87.88 166 PRO A C 1
ATOM 1271 O O . PRO A 1 166 ? -8.620 10.455 0.206 1.00 87.88 166 PRO A O 1
#

Foldseek 3Di:
DDKDKDFDQLLALPDVLLVQKKKKKFKALQAQCQPACQKADDQQLAIEGHAHRGHGQKMWMARSNRPDIFIWGGDPNDTDGDDDWDWDDDGRMIMTGDPPVSSPPRQKMKMWMWMWGSDDVQTWIGDTPDPPQFDTGDDSYTYGHWIFIQGNPDPDDSPDPVRIDD